Protein AF-A0A8I0BR70-F1 (afdb_monomer)

Secondary structure (DSSP, 8-state):
-HHHHHHHHHHHSTT--------PPTTTS-SS--

Foldseek 3Di:
DVVVVQVCCCVVDPPDDDDDDDPDDPVPDDPDPD

Structure (mmCIF, N/CA/C/O backbone):
data_AF-A0A8I0BR70-F1
#
_entry.id   AF-A0A8I0BR70-F1
#
loop_
_atom_site.group_PDB
_atom_site.id
_atom_site.type_symbol
_atom_site.label_atom_id
_atom_site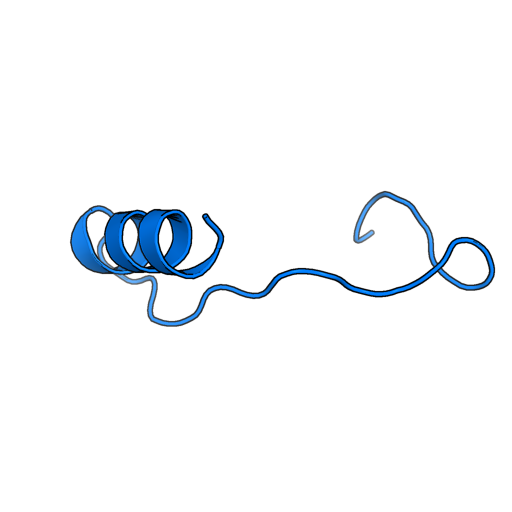.label_alt_id
_atom_site.label_comp_id
_atom_site.label_asym_id
_atom_site.label_entity_id
_atom_site.label_seq_id
_atom_site.pdbx_PDB_ins_code
_atom_site.Cartn_x
_atom_site.Cartn_y
_atom_site.Cartn_z
_atom_site.occupancy
_atom_site.B_iso_or_equiv
_atom_site.auth_seq_id
_atom_site.auth_comp_id
_atom_site.auth_asym_id
_atom_site.auth_atom_id
_atom_site.pdbx_PDB_model_num
ATOM 1 N N . PHE A 1 1 ? 5.929 -9.462 2.176 1.00 95.88 1 PHE A N 1
ATOM 2 C CA . PHE A 1 1 ? 6.268 -8.117 2.688 1.00 95.88 1 PHE A CA 1
ATOM 3 C C . PHE A 1 1 ? 5.112 -7.129 2.521 1.00 95.88 1 PHE A C 1
ATOM 5 O O . PHE A 1 1 ? 4.514 -6.790 3.532 1.00 95.88 1 PHE A O 1
ATOM 12 N N . LEU A 1 2 ? 4.734 -6.733 1.293 1.00 97.38 2 LEU A N 1
ATOM 13 C CA . LEU A 1 2 ? 3.703 -5.701 1.050 1.00 97.38 2 LEU A CA 1
ATOM 14 C C . LEU A 1 2 ? 2.375 -5.951 1.789 1.0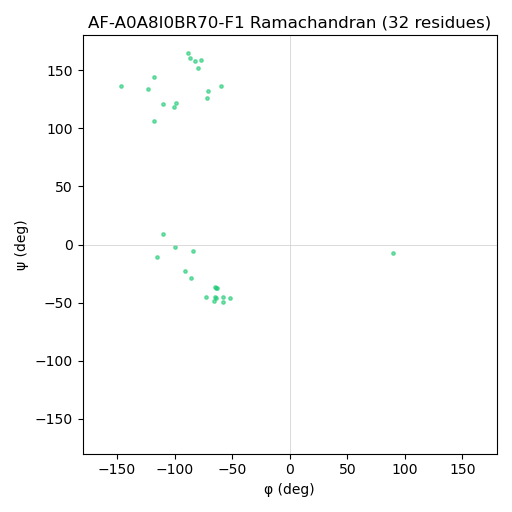0 97.38 2 LEU A C 1
ATOM 16 O O . LEU A 1 2 ? 1.882 -5.058 2.468 1.00 97.38 2 LEU A O 1
ATOM 20 N N . GLY A 1 3 ? 1.848 -7.180 1.755 1.00 98.00 3 GLY A N 1
ATOM 21 C CA . GLY A 1 3 ? 0.617 -7.520 2.484 1.00 98.00 3 GLY A CA 1
ATOM 22 C C . GLY A 1 3 ? 0.734 -7.383 4.008 1.00 98.00 3 GLY A C 1
ATOM 23 O O . GLY A 1 3 ? -0.187 -6.899 4.653 1.00 98.00 3 GLY A O 1
ATOM 24 N N . HIS A 1 4 ? 1.886 -7.730 4.590 1.00 98.31 4 HIS A N 1
ATOM 25 C CA . HIS A 1 4 ? 2.121 -7.560 6.027 1.00 98.31 4 HIS A CA 1
ATOM 26 C C . HIS A 1 4 ? 2.127 -6.076 6.419 1.00 98.31 4 HIS A C 1
ATOM 28 O O . HIS A 1 4 ? 1.487 -5.698 7.395 1.00 98.31 4 HIS A O 1
ATOM 34 N N . VAL A 1 5 ? 2.809 -5.229 5.639 1.00 98.31 5 VAL A N 1
ATOM 35 C CA . VAL A 1 5 ? 2.837 -3.776 5.876 1.00 98.31 5 VAL A CA 1
ATOM 36 C C . VAL A 1 5 ? 1.440 -3.170 5.706 1.00 98.31 5 VAL A C 1
ATOM 38 O O . VAL A 1 5 ? 0.987 -2.443 6.584 1.00 98.31 5 VAL A O 1
ATOM 41 N N . SER A 1 6 ? 0.723 -3.532 4.636 1.00 98.19 6 SER A N 1
ATOM 42 C CA . SER A 1 6 ? -0.649 -3.069 4.390 1.00 98.19 6 SER A CA 1
ATOM 43 C C . SER A 1 6 ? -1.600 -3.439 5.531 1.00 98.19 6 SER A C 1
ATOM 45 O O . SER A 1 6 ? -2.366 -2.593 5.986 1.00 98.19 6 SER A O 1
ATOM 47 N N . ASN A 1 7 ? -1.536 -4.682 6.023 1.00 98.12 7 ASN A N 1
AT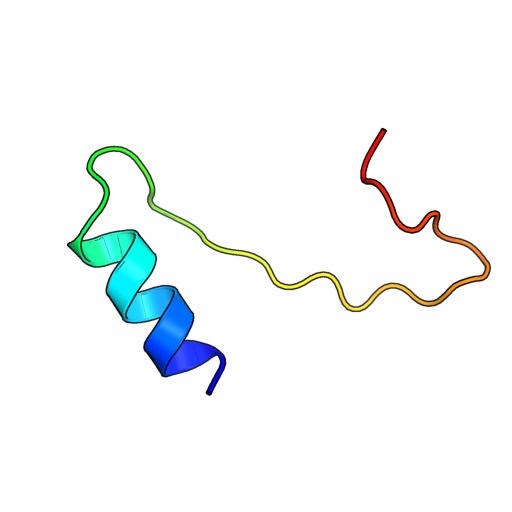OM 48 C CA . ASN A 1 7 ? -2.390 -5.148 7.118 1.00 98.12 7 ASN A CA 1
ATOM 49 C C . ASN A 1 7 ? -2.118 -4.399 8.423 1.00 98.12 7 ASN A C 1
ATOM 51 O O . ASN A 1 7 ? -3.051 -4.119 9.168 1.00 98.12 7 ASN A O 1
ATOM 55 N N . ARG A 1 8 ? -0.858 -4.063 8.705 1.00 98.38 8 ARG A N 1
ATOM 56 C CA . ARG A 1 8 ? -0.520 -3.260 9.882 1.00 98.38 8 ARG A CA 1
ATOM 57 C C . ARG A 1 8 ? -1.091 -1.850 9.783 1.00 98.38 8 ARG A C 1
ATOM 59 O O . ARG A 1 8 ? -1.767 -1.424 10.705 1.00 98.38 8 ARG A O 1
ATOM 66 N N . ILE A 1 9 ? -0.899 -1.167 8.652 1.00 98.25 9 ILE A N 1
ATOM 67 C CA . ILE A 1 9 ? -1.389 0.210 8.460 1.00 98.25 9 ILE A CA 1
ATOM 68 C C . ILE A 1 9 ? -2.912 0.291 8.638 1.00 98.25 9 ILE A C 1
ATOM 70 O O . ILE A 1 9 ? -3.383 1.131 9.398 1.00 98.25 9 ILE A O 1
ATOM 74 N N . ILE A 1 10 ? -3.671 -0.593 7.979 1.00 98.06 10 ILE A N 1
ATOM 75 C CA . ILE A 1 10 ? -5.144 -0.574 8.033 1.00 98.06 10 ILE A CA 1
ATOM 76 C C . ILE A 1 10 ? -5.665 -0.866 9.449 1.00 98.06 10 ILE A C 1
ATOM 78 O O . ILE A 1 10 ? -6.662 -0.285 9.865 1.00 98.06 10 ILE A O 1
ATOM 82 N N . ASN A 1 11 ? -5.002 -1.752 10.200 1.00 98.25 11 ASN A N 1
ATOM 83 C CA . ASN A 1 11 ? -5.455 -2.127 11.541 1.00 98.25 11 ASN A CA 1
ATOM 84 C C . ASN A 1 11 ? -4.965 -1.173 12.646 1.00 98.25 11 ASN A C 1
ATOM 86 O O . ASN A 1 11 ? -5.631 -1.048 13.669 1.00 98.25 11 ASN A O 1
ATOM 90 N N . GLU A 1 12 ? -3.809 -0.524 12.473 1.00 98.38 12 GLU A N 1
ATOM 91 C CA . GLU A 1 12 ? -3.197 0.346 13.491 1.00 98.38 12 GLU A CA 1
ATOM 92 C C . GLU A 1 12 ? -3.635 1.821 13.358 1.00 98.38 12 GLU A C 1
ATOM 94 O O . GLU A 1 12 ? -3.586 2.554 14.345 1.00 98.38 12 GLU A O 1
ATOM 99 N N . ILE A 1 13 ? -4.084 2.278 12.178 1.00 98.00 13 ILE A N 1
ATOM 100 C CA . ILE A 1 13 ? -4.415 3.692 11.921 1.00 98.00 13 ILE A CA 1
ATOM 101 C C . ILE A 1 13 ? -5.897 3.855 11.570 1.00 98.00 13 ILE A C 1
ATOM 103 O O . ILE A 1 13 ? -6.338 3.577 10.454 1.00 98.00 13 ILE A O 1
ATOM 107 N N . SER A 1 14 ? -6.668 4.386 12.522 1.00 97.69 14 SER A N 1
ATOM 108 C CA . SER A 1 14 ? -8.083 4.708 12.316 1.00 97.69 14 SER A CA 1
ATOM 109 C C . SER A 1 14 ? -8.274 5.716 11.179 1.00 97.69 14 SER A C 1
ATOM 111 O O . SER A 1 14 ? -7.577 6.726 11.101 1.00 97.69 14 SER A O 1
ATOM 113 N N . GLY A 1 15 ? -9.264 5.465 10.322 1.00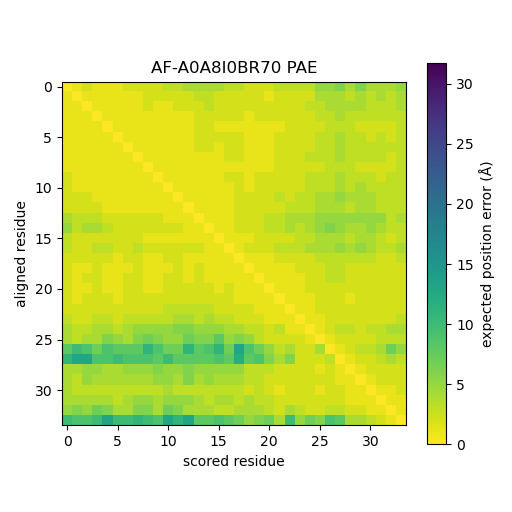 97.50 15 GLY A N 1
ATOM 114 C CA . GLY A 1 15 ? -9.616 6.339 9.199 1.00 97.50 15 GLY A CA 1
ATOM 115 C C . GLY A 1 15 ? -8.885 6.031 7.890 1.00 97.50 15 GLY A C 1
ATOM 116 O O . GLY A 1 15 ? -9.262 6.582 6.858 1.00 97.50 15 GLY A O 1
ATOM 117 N N . ILE A 1 16 ? -7.906 5.118 7.887 1.00 97.31 16 ILE A N 1
ATOM 118 C CA . ILE A 1 16 ? -7.246 4.646 6.664 1.00 97.31 16 ILE A CA 1
ATOM 119 C C . ILE A 1 16 ? -7.845 3.307 6.227 1.00 97.31 16 ILE A C 1
ATOM 121 O O . ILE A 1 16 ? -7.820 2.327 6.962 1.00 97.31 16 ILE A O 1
ATOM 125 N N . SER A 1 17 ? -8.370 3.256 5.000 1.00 97.00 17 SER A N 1
ATOM 126 C CA . SER A 1 17 ? -9.026 2.062 4.439 1.00 97.00 17 SER A CA 1
ATOM 127 C C . SER A 1 17 ? -8.301 1.454 3.237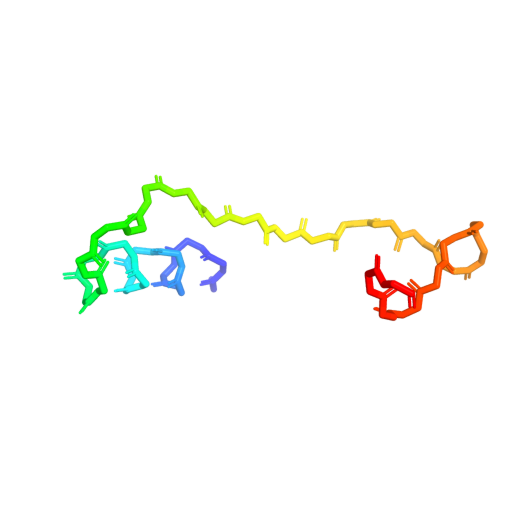 1.00 97.00 17 SER A C 1
ATOM 129 O O . SER A 1 17 ? -8.649 0.359 2.791 1.00 97.00 17 SER A O 1
ATOM 131 N N . ARG A 1 18 ? -7.302 2.151 2.683 1.00 97.12 18 ARG A N 1
ATOM 132 C CA . ARG A 1 18 ? -6.582 1.727 1.480 1.00 97.12 18 ARG A CA 1
ATOM 133 C C . ARG A 1 18 ? -5.127 2.159 1.535 1.00 97.12 18 ARG A C 1
ATOM 135 O O . ARG A 1 18 ? -4.826 3.301 1.858 1.00 97.12 18 ARG A O 1
ATOM 142 N N . VAL A 1 19 ? -4.250 1.239 1.148 1.00 97.38 19 VAL A N 1
ATOM 143 C CA . VAL A 1 19 ? -2.814 1.468 0.990 1.00 97.38 19 VAL A CA 1
ATOM 144 C C . VAL A 1 19 ? -2.440 1.107 -0.442 1.00 97.38 19 VAL A C 1
ATOM 146 O O . VAL A 1 19 ? -2.866 0.067 -0.948 1.00 97.38 19 VAL A O 1
ATOM 149 N N . THR A 1 20 ? -1.665 1.962 -1.103 1.00 97.50 20 THR A N 1
ATOM 150 C CA . THR A 1 20 ? -1.173 1.745 -2.469 1.00 97.50 20 THR A CA 1
ATOM 151 C C . THR A 1 20 ? 0.347 1.688 -2.476 1.00 97.50 20 THR A C 1
ATOM 153 O O . THR A 1 20 ? 1.002 2.400 -1.720 1.00 97.50 20 THR A O 1
ATOM 156 N N . TYR A 1 21 ? 0.905 0.840 -3.338 1.00 97.38 21 TYR A N 1
ATOM 157 C CA . TYR A 1 21 ? 2.330 0.833 -3.649 1.00 97.38 21 TYR A CA 1
ATOM 158 C C . TYR A 1 21 ? 2.499 1.336 -5.078 1.00 97.38 21 TYR A C 1
ATOM 160 O O . TYR A 1 21 ? 1.910 0.762 -5.995 1.00 97.38 21 TYR A O 1
ATOM 168 N N . ASP A 1 22 ? 3.246 2.423 -5.247 1.00 96.81 22 ASP A N 1
ATOM 169 C CA . ASP A 1 22 ? 3.515 2.985 -6.564 1.00 96.81 22 ASP A CA 1
ATOM 170 C C . ASP A 1 22 ? 4.480 2.076 -7.334 1.00 96.81 22 ASP A C 1
ATOM 172 O O . ASP A 1 22 ? 5.546 1.712 -6.838 1.00 96.81 22 ASP A O 1
ATOM 176 N N . ILE A 1 23 ? 4.074 1.685 -8.540 1.00 96.06 23 ILE A N 1
ATOM 177 C CA . ILE A 1 23 ? 4.852 0.833 -9.449 1.00 96.06 23 ILE A CA 1
ATOM 178 C C . ILE A 1 23 ? 5.354 1.612 -10.671 1.00 96.06 23 ILE A C 1
ATOM 180 O O . ILE A 1 23 ? 5.846 1.014 -11.630 1.00 96.06 23 ILE A O 1
ATOM 184 N N . SER A 1 24 ? 5.199 2.935 -10.664 1.00 96.56 24 SER A N 1
ATOM 185 C CA . SER A 1 24 ? 5.572 3.800 -11.774 1.00 96.56 24 SER A CA 1
ATOM 186 C C . SER A 1 24 ? 7.089 3.902 -11.895 1.00 96.56 24 SER A C 1
ATOM 188 O O . SER A 1 24 ? 7.811 4.132 -10.926 1.00 96.56 24 SER A O 1
ATOM 190 N N . GLY A 1 25 ? 7.587 3.732 -13.118 1.00 95.12 25 GLY A N 1
ATOM 191 C CA . GLY A 1 25 ? 8.998 3.918 -13.427 1.00 95.12 25 GLY A CA 1
ATOM 192 C C . GLY A 1 25 ? 9.365 5.393 -13.584 1.00 95.12 25 GLY A C 1
ATOM 193 O O . GLY A 1 25 ? 8.564 6.212 -14.042 1.00 95.12 25 GLY A O 1
ATOM 194 N N . LYS A 1 26 ? 10.626 5.711 -13.283 1.00 92.00 26 LYS A N 1
ATOM 195 C CA . LYS A 1 26 ? 11.265 6.960 -13.701 1.00 92.00 26 LYS A CA 1
ATOM 196 C C . LYS A 1 26 ? 12.153 6.678 -14.919 1.00 92.00 26 LYS A C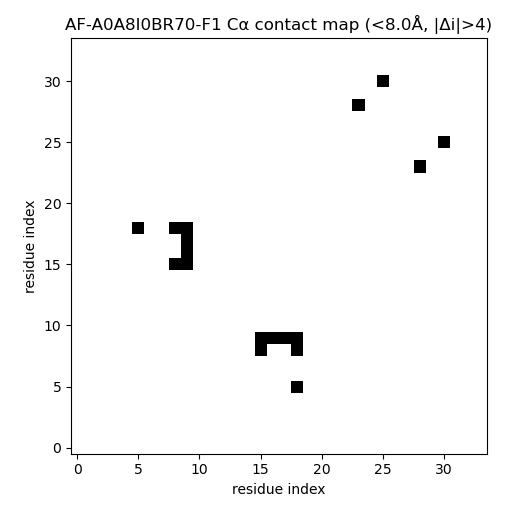 1
ATOM 198 O O . LYS A 1 26 ? 13.125 5.938 -14.756 1.00 92.00 26 LYS A O 1
ATOM 203 N N . PRO A 1 27 ? 11.906 7.281 -16.099 1.00 89.75 27 PRO A N 1
ATOM 204 C CA . PRO A 1 27 ? 10.755 8.103 -16.524 1.00 89.75 27 PRO A CA 1
ATOM 205 C C . PRO A 1 27 ? 9.517 7.240 -16.857 1.00 89.75 27 PRO A C 1
ATOM 207 O O . PRO A 1 27 ? 9.699 6.064 -17.178 1.00 89.75 27 P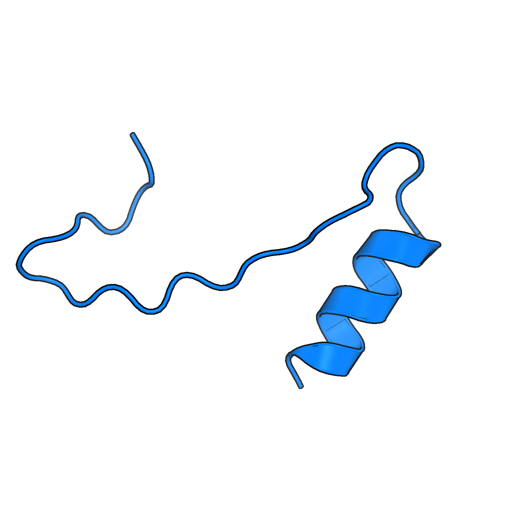RO A O 1
ATOM 210 N N . PRO A 1 28 ? 8.277 7.779 -16.845 1.00 89.31 28 PRO A N 1
ATOM 211 C CA . PRO A 1 28 ? 7.885 9.197 -16.890 1.00 89.31 28 PRO A CA 1
ATOM 212 C C . PRO A 1 28 ? 7.516 9.844 -15.540 1.00 89.31 28 PRO A C 1
ATOM 214 O O . PRO A 1 28 ? 7.216 11.034 -15.522 1.00 89.31 28 PRO A O 1
ATOM 217 N N . ALA A 1 29 ? 7.519 9.097 -14.433 1.00 94.88 29 ALA A N 1
ATOM 218 C CA . ALA A 1 29 ? 7.111 9.607 -13.122 1.00 94.88 29 ALA A CA 1
ATOM 219 C C . ALA A 1 29 ? 8.255 10.288 -12.342 1.00 94.88 29 ALA A C 1
ATOM 221 O O . ALA A 1 29 ? 9.446 10.071 -12.608 1.00 94.88 29 ALA A O 1
ATOM 222 N N . THR A 1 30 ? 7.884 11.108 -11.358 1.00 94.12 30 THR A N 1
ATOM 223 C CA . THR A 1 30 ? 8.768 11.653 -10.317 1.00 94.12 30 THR A CA 1
ATOM 224 C C . THR A 1 30 ? 8.850 10.702 -9.118 1.00 94.12 30 THR A C 1
ATOM 226 O O . THR A 1 30 ? 8.074 9.759 -9.018 1.00 94.12 30 THR A O 1
ATOM 229 N N . ILE A 1 31 ? 9.846 10.898 -8.241 1.00 93.56 31 ILE A N 1
ATOM 230 C CA . ILE A 1 31 ? 9.978 10.092 -7.007 1.00 93.56 31 ILE A CA 1
ATOM 231 C C . ILE A 1 31 ? 8.901 10.497 -5.996 1.00 93.56 31 ILE A C 1
ATOM 233 O O . ILE A 1 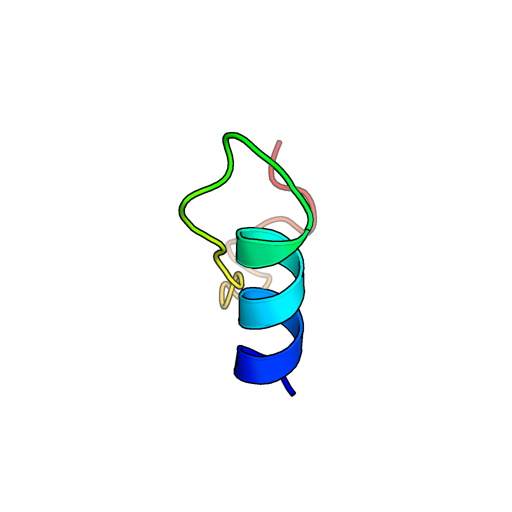31 ? 8.263 9.636 -5.400 1.00 93.56 31 ILE A O 1
ATOM 237 N N . GLU A 1 32 ? 8.708 11.802 -5.822 1.00 95.88 32 GLU A N 1
ATOM 238 C CA . GLU A 1 32 ? 7.637 12.356 -5.000 1.00 95.88 32 GLU A CA 1
ATOM 239 C C . GLU A 1 32 ? 6.326 12.407 -5.791 1.00 95.88 32 GLU A C 1
ATOM 241 O O . GLU A 1 32 ? 6.328 12.413 -7.028 1.00 95.88 32 GLU A O 1
ATOM 246 N N . TRP A 1 33 ? 5.213 12.447 -5.059 1.00 89.12 33 TRP A N 1
ATOM 247 C CA . TRP A 1 33 ? 3.858 12.485 -5.619 1.00 89.12 33 TRP A CA 1
ATOM 248 C C . TRP A 1 33 ? 3.370 13.900 -5.996 1.00 89.12 33 TRP A C 1
ATOM 250 O O . TRP A 1 33 ? 2.303 14.013 -6.599 1.00 89.12 33 TRP A O 1
ATOM 260 N N . GLU A 1 34 ? 4.139 14.954 -5.693 1.00 78.94 34 GLU A N 1
ATOM 261 C CA . GLU A 1 34 ? 3.851 16.370 -6.003 1.00 78.94 34 GLU A CA 1
ATOM 262 C C . GLU A 1 34 ? 5.043 17.066 -6.677 1.00 78.94 34 GLU A C 1
ATOM 264 O O . GLU A 1 34 ? 6.202 16.768 -6.297 1.00 78.94 34 GLU A O 1
#

pLDDT: mean 95.72, std 3.91, range [78.94, 98.38]

Sequence (34 aa):
FLGHVSNRIINEISGISRVTYDISGKPPATIEWE

Radius of gyration: 12.49 Å; Cα contacts (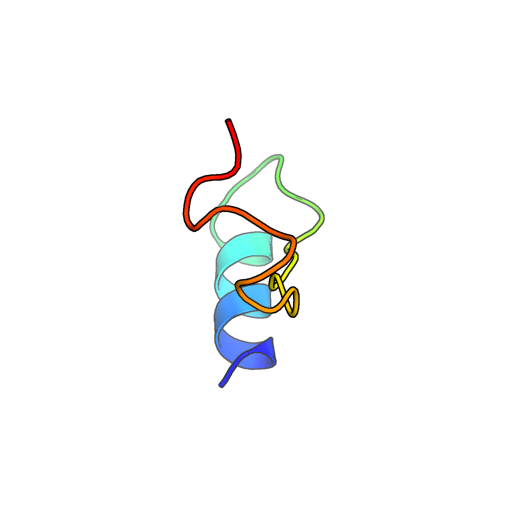8 Å, |Δi|>4): 9; chains: 1; bounding box: 21×24×30 Å

Mean predicted aligned error: 2.71 Å

Solvent-accessible surface area (backbone atoms only — not comparable to full-atom values): 2472 Å² total; per-residue (Å²): 107,70,67,60,54,47,54,48,50,48,74,74,37,89,95,47,89,79,79,84,82,90,85,76,50,76,78,90,50,69,94,60,97,120